Protein AF-A0A6N7L4Q0-F1 (afdb_monomer_lite)

pLDDT: mean 80.94, std 19.23, range [30.05, 95.31]

Organism: NCBI:txid212423

Sequence (128 aa):
MTADPSRPGAFAGVYQPLPAPVYRLEYQQLLAAGALVDRAGRPVSGAPCPTCDWLVDTATCPGSLPCPRCSVKAEQRCIRPSGHAADRFHTGRVRAAEAQDRAREEAGDPTLLAPWPEHPTPNERLLP

Structure (mmCIF, N/CA/C/O backbone):
data_AF-A0A6N7L4Q0-F1
#
_entry.id   AF-A0A6N7L4Q0-F1
#
loop_
_atom_site.group_PDB
_atom_site.id
_atom_site.type_symbol
_atom_site.label_atom_id
_atom_site.label_alt_id
_atom_site.label_comp_id
_atom_site.label_asym_id
_atom_site.label_entity_id
_atom_site.label_seq_id
_atom_site.pdbx_PDB_ins_code
_atom_site.Cartn_x
_atom_site.Cartn_y
_atom_site.Cartn_z
_atom_site.occupancy
_atom_site.B_iso_or_equiv
_atom_site.auth_seq_id
_atom_site.auth_comp_id
_atom_site.auth_asym_id
_atom_site.auth_atom_id
_atom_site.pdbx_PDB_model_num
ATOM 1 N N . MET A 1 1 ? -22.740 28.349 22.815 1.00 38.50 1 MET A N 1
ATOM 2 C CA . MET A 1 1 ? -21.906 28.858 21.707 1.00 38.50 1 MET A CA 1
ATOM 3 C C . MET A 1 1 ? -21.791 27.729 20.704 1.00 38.50 1 MET A C 1
ATOM 5 O O . MET A 1 1 ? -21.329 26.655 21.057 1.00 38.50 1 MET A O 1
ATOM 9 N N . THR A 1 2 ? -22.415 27.928 19.551 1.00 38.59 2 THR A N 1
ATOM 10 C CA . THR A 1 2 ? -22.760 26.931 18.531 1.00 38.59 2 THR A CA 1
ATOM 11 C C . THR A 1 2 ? -21.580 26.631 17.610 1.00 38.59 2 THR A C 1
ATOM 13 O O . THR A 1 2 ? -20.864 27.547 17.218 1.00 38.59 2 THR A O 1
ATOM 16 N N . ALA A 1 3 ? -21.394 25.353 17.272 1.00 34.53 3 ALA A N 1
ATOM 17 C CA . ALA A 1 3 ? -20.411 24.900 16.293 1.00 34.53 3 ALA A CA 1
ATOM 18 C C . ALA A 1 3 ? -20.766 25.416 14.886 1.00 34.53 3 ALA A C 1
ATOM 20 O O . ALA A 1 3 ? -21.933 25.394 14.495 1.00 34.53 3 ALA A O 1
ATOM 21 N N . ASP A 1 4 ? -19.757 25.888 14.156 1.00 33.28 4 ASP A N 1
ATOM 22 C CA . ASP A 1 4 ? -19.862 26.379 12.781 1.00 33.28 4 ASP A CA 1
ATOM 23 C C . ASP A 1 4 ? -19.947 25.194 11.789 1.00 33.28 4 ASP A C 1
ATOM 25 O O . ASP A 1 4 ? -19.022 24.376 11.745 1.00 33.28 4 ASP A O 1
ATOM 29 N N . PRO A 1 5 ? -21.030 25.068 10.999 1.00 44.19 5 PRO A N 1
ATOM 30 C CA . PRO A 1 5 ? -21.226 23.987 10.030 1.00 44.19 5 PRO A CA 1
ATOM 31 C C . PRO A 1 5 ? -20.463 24.174 8.700 1.00 44.19 5 PRO A C 1
ATOM 33 O O . PRO A 1 5 ? -20.635 23.370 7.786 1.00 44.19 5 PRO A O 1
ATOM 36 N N . SER A 1 6 ? -19.613 25.197 8.563 1.00 38.25 6 SER A N 1
ATOM 37 C CA . SER A 1 6 ? -18.991 25.583 7.282 1.00 38.25 6 SER A CA 1
ATOM 38 C C . SER A 1 6 ? -17.652 24.902 6.966 1.00 38.25 6 SER A C 1
ATOM 40 O O . SER A 1 6 ? -16.979 25.293 6.011 1.00 38.25 6 SER A O 1
ATOM 42 N N . ARG A 1 7 ? -17.232 23.885 7.732 1.00 39.09 7 ARG A N 1
ATOM 43 C CA . ARG A 1 7 ? -15.992 23.140 7.457 1.00 39.09 7 ARG A CA 1
ATOM 44 C C . ARG A 1 7 ? -16.309 21.820 6.735 1.00 39.09 7 ARG A C 1
ATOM 46 O O . ARG A 1 7 ? -16.699 20.856 7.395 1.00 39.09 7 ARG A O 1
ATOM 53 N N . PRO A 1 8 ? -16.145 21.732 5.403 1.00 34.62 8 PRO A N 1
ATOM 54 C CA . PRO A 1 8 ? -16.345 20.477 4.693 1.00 34.62 8 PRO A CA 1
ATOM 55 C C . PRO A 1 8 ? -15.294 19.449 5.142 1.00 34.62 8 PRO A C 1
ATOM 57 O O . PRO A 1 8 ? -14.095 19.712 5.090 1.00 34.62 8 PRO A O 1
ATOM 60 N N . GLY A 1 9 ? -15.760 18.277 5.585 1.00 36.41 9 GLY A N 1
ATOM 61 C CA . GLY A 1 9 ? -14.947 17.058 5.641 1.00 36.41 9 GLY A CA 1
ATOM 62 C C . GLY A 1 9 ? -14.270 16.703 6.967 1.00 36.41 9 GLY A C 1
ATOM 63 O O . GLY A 1 9 ? -13.239 16.043 6.941 1.00 36.41 9 GLY A O 1
ATOM 64 N N . ALA A 1 10 ? -14.815 17.068 8.129 1.00 39.09 10 ALA A N 1
ATOM 65 C CA . ALA A 1 10 ? -14.394 16.432 9.382 1.00 39.09 10 ALA A CA 1
ATOM 66 C C . ALA A 1 10 ? -15.142 15.100 9.572 1.00 39.09 10 ALA A C 1
ATOM 68 O O . ALA A 1 10 ? -15.976 14.969 10.466 1.00 39.09 10 ALA A O 1
ATOM 69 N N . PHE A 1 11 ? -14.862 14.098 8.731 1.00 44.34 11 PHE A N 1
ATOM 70 C CA . PHE A 1 11 ? -15.037 12.731 9.217 1.00 44.34 11 PHE A CA 1
ATOM 71 C C . PHE A 1 11 ? -14.117 12.618 10.432 1.00 44.34 11 PHE A C 1
ATOM 73 O O . PHE A 1 11 ? -12.926 12.911 10.324 1.00 44.34 11 PHE A O 1
ATOM 80 N N . ALA A 1 12 ? -14.659 12.259 11.595 1.00 54.88 12 ALA A N 1
ATOM 81 C CA . ALA A 1 12 ? -13.837 11.738 12.676 1.00 54.88 12 ALA A CA 1
ATOM 82 C C . ALA A 1 12 ? -13.111 10.517 12.091 1.00 54.88 12 ALA A C 1
ATOM 84 O O . ALA A 1 12 ? -13.727 9.474 11.883 1.00 54.88 12 ALA A O 1
ATOM 85 N N . GLY A 1 13 ? -11.870 10.723 11.649 1.00 69.31 13 GLY A N 1
ATOM 86 C CA . GLY A 1 13 ? -11.167 9.769 10.804 1.00 69.31 13 GLY A CA 1
ATOM 87 C C . GLY A 1 13 ? -10.959 8.462 11.551 1.00 69.31 13 GLY A C 1
ATOM 88 O O . GLY A 1 13 ? -10.587 8.469 12.723 1.00 69.31 13 GLY A O 1
ATOM 89 N N . VAL A 1 14 ? -11.203 7.339 10.882 1.00 89.00 14 VAL A N 1
ATOM 90 C CA . VAL A 1 14 ? -10.697 6.050 11.351 1.00 89.00 14 VAL A CA 1
ATOM 91 C C . VAL A 1 14 ? -9.176 6.094 11.214 1.00 89.00 14 VAL A C 1
ATOM 93 O O . VAL A 1 14 ? -8.667 6.412 10.140 1.00 89.00 14 VAL A O 1
ATOM 96 N N . TYR A 1 15 ? -8.466 5.772 12.290 1.00 92.75 15 TYR A N 1
ATOM 97 C CA . TYR A 1 15 ? -7.014 5.602 12.305 1.00 92.75 15 TYR A CA 1
ATOM 98 C C . TYR A 1 15 ? -6.672 4.146 12.598 1.00 92.75 15 TYR A C 1
ATOM 100 O O . TYR A 1 15 ? -7.505 3.392 13.111 1.00 92.75 15 TYR A O 1
ATOM 108 N N . GLN A 1 16 ? -5.431 3.755 12.312 1.00 93.50 16 GLN A N 1
ATOM 109 C CA . GLN A 1 16 ? -4.930 2.473 12.790 1.00 93.50 16 GLN A CA 1
ATOM 110 C C . GLN A 1 16 ? -5.022 2.398 14.321 1.00 93.50 16 GLN A C 1
ATOM 112 O O . GLN A 1 16 ? -4.663 3.360 15.004 1.00 93.50 16 GLN A O 1
ATOM 117 N N . PRO A 1 17 ? -5.437 1.249 14.883 1.00 91.75 17 PRO A N 1
ATOM 118 C CA . PRO A 1 17 ? -5.524 1.054 16.331 1.00 91.75 17 PRO A CA 1
ATOM 119 C C . PRO A 1 17 ? -4.148 0.857 16.994 1.00 91.75 17 PRO A C 1
ATOM 121 O O . PRO A 1 17 ? -4.067 0.572 18.187 1.00 91.75 17 PRO A O 1
ATOM 124 N N . LEU A 1 18 ? -3.067 0.957 16.218 1.00 90.62 18 LEU A N 1
ATOM 125 C CA . LEU A 1 18 ? -1.695 0.625 16.581 1.00 90.62 18 LEU A CA 1
ATOM 126 C C . LEU A 1 18 ? -0.743 1.722 16.076 1.00 90.62 18 LEU A C 1
ATOM 128 O O . LEU A 1 18 ? -1.074 2.421 15.114 1.00 90.62 18 LEU A O 1
ATOM 132 N N . PRO A 1 19 ? 0.443 1.882 16.688 1.00 90.06 19 PRO A N 1
ATOM 133 C CA . PRO A 1 19 ? 1.471 2.773 16.161 1.00 90.06 19 PRO A CA 1
ATOM 134 C C . PRO A 1 19 ? 1.993 2.288 14.802 1.00 90.06 19 PRO A C 1
ATOM 136 O O . PRO A 1 19 ? 1.925 1.101 14.482 1.00 90.06 19 PRO A O 1
ATOM 139 N N . ALA A 1 20 ? 2.552 3.215 14.019 1.00 90.31 20 ALA A N 1
ATOM 140 C CA . ALA A 1 20 ? 3.177 2.883 12.744 1.00 90.31 20 ALA A CA 1
ATOM 141 C C . ALA A 1 20 ? 4.363 1.920 12.944 1.00 90.31 20 ALA A C 1
ATOM 143 O O . ALA A 1 20 ? 5.282 2.252 13.701 1.00 90.31 20 ALA A O 1
ATOM 144 N N . PRO A 1 21 ? 4.387 0.760 12.262 1.00 90.50 21 PRO A N 1
ATOM 145 C CA . PRO A 1 21 ? 5.509 -0.156 12.326 1.00 90.50 21 PRO A CA 1
ATOM 146 C C . PRO A 1 21 ? 6.721 0.478 11.651 1.00 90.50 21 PRO A C 1
ATOM 148 O O . PRO A 1 21 ? 6.625 1.069 10.572 1.00 90.50 21 PRO A O 1
ATOM 151 N N . VAL A 1 22 ? 7.886 0.322 12.270 1.00 88.81 22 VAL A N 1
ATOM 152 C CA . VAL A 1 22 ? 9.145 0.867 11.735 1.00 88.81 22 VAL A CA 1
ATOM 153 C C . VAL A 1 22 ? 9.766 -0.109 10.738 1.00 88.81 22 VAL A C 1
ATOM 155 O O . VAL A 1 22 ? 10.448 0.290 9.790 1.00 88.81 22 VAL A O 1
ATOM 158 N N . TYR A 1 23 ? 9.515 -1.406 10.929 1.00 89.62 23 TYR A N 1
ATOM 159 C CA . TYR A 1 23 ? 10.116 -2.462 10.130 1.00 89.62 23 TYR A CA 1
ATOM 160 C C . TYR A 1 23 ? 9.096 -3.174 9.254 1.00 89.62 23 TYR A C 1
ATOM 162 O O . TYR A 1 23 ? 7.965 -3.462 9.636 1.00 89.62 23 TYR A O 1
ATOM 170 N N . ARG A 1 24 ? 9.552 -3.569 8.065 1.00 87.12 24 ARG A N 1
ATOM 171 C CA . ARG A 1 24 ? 8.725 -4.308 7.108 1.00 87.12 24 ARG A CA 1
ATOM 172 C C . ARG A 1 24 ? 8.208 -5.639 7.660 1.00 87.12 24 ARG A C 1
ATOM 174 O O . ARG A 1 24 ? 7.087 -6.021 7.347 1.00 87.12 24 ARG A O 1
ATOM 181 N N . LEU A 1 25 ? 9.024 -6.351 8.440 1.00 89.62 25 LEU A N 1
ATOM 182 C CA . LEU A 1 25 ? 8.632 -7.636 9.027 1.00 89.62 25 LEU A CA 1
ATOM 183 C C . LEU A 1 25 ? 7.470 -7.471 10.014 1.00 89.62 25 LEU A C 1
ATOM 185 O O . LEU A 1 25 ? 6.525 -8.249 9.969 1.00 89.62 25 LEU A O 1
ATOM 189 N N . GLU A 1 26 ? 7.522 -6.433 10.846 1.00 91.44 26 GLU A N 1
ATOM 190 C CA . GLU A 1 26 ? 6.455 -6.081 11.786 1.00 91.44 26 GLU A CA 1
ATOM 191 C C . GLU A 1 26 ? 5.158 -5.765 11.034 1.00 91.44 26 GLU A C 1
ATOM 193 O O . GLU A 1 26 ? 4.114 -6.345 11.315 1.00 91.44 26 GLU A O 1
ATOM 198 N N . TYR A 1 27 ? 5.239 -4.948 9.983 1.00 90.94 27 TYR A N 1
ATOM 199 C CA . TYR A 1 27 ? 4.091 -4.672 9.121 1.00 90.94 27 TYR A CA 1
ATOM 200 C C . TYR A 1 27 ? 3.486 -5.950 8.497 1.00 90.94 27 TYR A C 1
ATOM 202 O O . TYR A 1 27 ? 2.268 -6.122 8.495 1.00 90.94 27 TYR A O 1
ATOM 210 N N . GLN A 1 28 ? 4.312 -6.892 8.018 1.00 91.38 28 GLN A N 1
ATOM 211 C CA . GLN A 1 28 ? 3.830 -8.182 7.497 1.00 91.38 28 GLN A CA 1
ATOM 212 C C . GLN A 1 28 ? 3.141 -9.032 8.576 1.00 91.38 28 GLN A C 1
ATOM 214 O O . GLN A 1 28 ? 2.140 -9.684 8.285 1.00 91.38 28 GLN A O 1
ATOM 219 N N . GLN A 1 29 ? 3.644 -9.019 9.814 1.00 92.19 29 GLN A N 1
ATOM 220 C CA . GLN A 1 29 ? 3.017 -9.722 10.938 1.00 92.19 29 GLN A CA 1
ATOM 221 C C . GLN A 1 29 ? 1.649 -9.123 11.281 1.00 92.19 29 GLN A C 1
ATOM 223 O O . GLN A 1 29 ? 0.697 -9.873 11.484 1.00 92.19 29 GLN A O 1
ATOM 228 N N . LEU A 1 30 ? 1.526 -7.792 11.280 1.00 92.38 30 LEU A N 1
ATOM 229 C CA . LEU A 1 30 ? 0.254 -7.104 11.521 1.00 92.38 30 LEU A CA 1
ATOM 230 C C . LEU A 1 30 ? -0.791 -7.429 10.443 1.00 92.38 30 LEU A C 1
ATOM 232 O O . LEU A 1 30 ? -1.948 -7.690 10.773 1.00 92.38 30 LEU A O 1
ATOM 236 N N . LEU A 1 31 ? -0.381 -7.482 9.170 1.00 91.50 31 LEU A N 1
ATOM 237 C CA . LEU A 1 31 ? -1.251 -7.907 8.068 1.00 91.50 31 LEU A CA 1
ATOM 238 C C . LEU A 1 31 ? -1.687 -9.369 8.183 1.00 91.50 31 LEU A C 1
ATOM 240 O O . LEU A 1 31 ? -2.857 -9.677 7.958 1.00 91.50 31 LEU A O 1
ATOM 244 N N . ALA A 1 32 ? -0.764 -10.268 8.534 1.00 90.94 32 ALA A N 1
ATOM 245 C CA . ALA A 1 32 ? -1.069 -11.684 8.728 1.00 90.94 32 ALA A CA 1
ATOM 246 C C . ALA A 1 32 ? -2.026 -11.913 9.911 1.00 90.94 32 ALA A C 1
ATOM 248 O O . ALA A 1 32 ? -2.858 -12.815 9.867 1.00 90.94 32 ALA A O 1
ATOM 249 N N . ALA A 1 33 ? -1.922 -11.085 10.953 1.00 90.88 33 ALA A N 1
ATOM 250 C CA . ALA A 1 33 ? -2.787 -11.131 12.126 1.00 90.88 33 ALA A CA 1
ATOM 251 C C . ALA A 1 33 ? -4.164 -10.471 11.912 1.00 90.88 33 ALA A C 1
ATOM 253 O O . ALA A 1 33 ? -5.014 -10.566 12.795 1.00 90.88 33 ALA A O 1
ATOM 254 N N . GLY A 1 34 ? -4.390 -9.782 10.784 1.00 91.94 34 GLY A N 1
ATOM 255 C CA . GLY A 1 34 ? -5.613 -9.004 10.558 1.00 91.94 34 GLY A CA 1
ATOM 256 C C . GLY A 1 34 ? -5.769 -7.828 11.530 1.00 91.94 34 GLY A C 1
ATOM 257 O O . GLY A 1 34 ? -6.887 -7.453 11.869 1.00 91.94 34 GLY A O 1
ATOM 258 N N . ALA A 1 35 ? -4.650 -7.284 12.024 1.00 92.81 35 ALA A N 1
ATOM 259 C CA . ALA A 1 35 ? -4.625 -6.262 13.072 1.00 92.81 35 ALA A CA 1
ATOM 260 C C . ALA A 1 35 ? -4.780 -4.825 12.541 1.00 92.81 35 ALA A C 1
ATOM 262 O O . ALA A 1 35 ? -4.943 -3.892 13.326 1.00 92.81 35 ALA A O 1
ATOM 263 N N . LEU A 1 36 ? -4.693 -4.642 11.221 1.00 94.25 36 LEU A N 1
ATOM 264 C CA . LEU A 1 36 ? -4.838 -3.344 10.565 1.00 94.25 36 LEU A CA 1
ATOM 265 C C . LEU A 1 36 ? -6.280 -3.112 10.128 1.00 94.25 36 LEU A C 1
ATOM 267 O O . LEU A 1 36 ? -7.017 -4.069 9.902 1.00 94.25 36 LEU A O 1
ATOM 271 N N . VAL A 1 37 ? -6.669 -1.849 9.960 1.00 94.69 37 VAL A N 1
ATOM 272 C CA . VAL A 1 37 ? -8.013 -1.473 9.495 1.00 94.69 37 VAL A CA 1
ATOM 273 C C . VAL A 1 37 ? -7.986 -0.587 8.251 1.00 94.69 37 VAL A C 1
ATOM 275 O O . VAL A 1 37 ? -7.028 0.150 8.013 1.00 94.69 37 VAL A O 1
ATOM 278 N N . ASP A 1 38 ? -9.035 -0.659 7.438 1.00 93.75 38 ASP A N 1
ATOM 279 C CA . ASP A 1 38 ? -9.272 0.272 6.336 1.00 93.75 38 ASP A CA 1
ATOM 280 C C . ASP A 1 38 ? -9.917 1.576 6.840 1.00 93.75 38 ASP A C 1
ATOM 282 O O . ASP A 1 38 ? -10.245 1.728 8.021 1.00 93.75 38 ASP A O 1
ATOM 286 N N . ARG A 1 39 ? -10.121 2.540 5.942 1.00 92.00 39 ARG A N 1
ATOM 287 C CA . ARG A 1 39 ? -10.767 3.824 6.255 1.00 92.00 39 ARG A CA 1
ATOM 288 C C . ARG A 1 39 ? -12.246 3.699 6.638 1.00 92.00 39 ARG A C 1
ATOM 290 O O . ARG A 1 39 ? -12.807 4.660 7.158 1.00 92.00 39 ARG A O 1
ATOM 297 N N . ALA A 1 40 ? -12.871 2.540 6.429 1.00 91.81 40 ALA A N 1
ATOM 298 C CA . ALA A 1 40 ? -14.199 2.212 6.943 1.00 91.81 40 ALA A CA 1
ATOM 299 C C . ALA A 1 40 ? -14.169 1.528 8.327 1.00 91.81 40 ALA A C 1
ATOM 301 O O . ALA A 1 40 ? -15.231 1.195 8.856 1.00 91.81 40 ALA A O 1
ATOM 302 N N . GLY A 1 41 ? -12.987 1.310 8.918 1.00 91.94 41 GLY A N 1
ATOM 303 C CA . GLY A 1 41 ? -12.819 0.647 10.215 1.00 91.94 41 GLY A CA 1
ATOM 304 C C . GLY A 1 41 ? -12.911 -0.873 10.154 1.00 91.94 41 GLY A C 1
ATOM 305 O O . GLY A 1 41 ? -13.095 -1.518 11.186 1.00 91.94 41 GLY A O 1
ATOM 306 N N . ARG A 1 42 ? -12.812 -1.463 8.963 1.00 93.12 42 ARG A N 1
ATOM 307 C CA . ARG A 1 42 ? -12.903 -2.911 8.773 1.00 93.12 42 ARG A CA 1
ATOM 308 C C . ARG A 1 42 ? -11.510 -3.530 8.829 1.00 93.12 42 ARG A C 1
ATOM 310 O O . ARG A 1 42 ? -10.581 -2.939 8.283 1.00 93.12 42 ARG A O 1
ATOM 317 N N . PRO A 1 43 ? -11.352 -4.721 9.430 1.00 92.75 43 PRO A N 1
ATOM 318 C CA . PRO A 1 43 ? -10.076 -5.421 9.427 1.00 92.75 43 PRO A CA 1
ATOM 319 C C . PRO A 1 43 ? -9.564 -5.670 8.005 1.00 92.75 43 PRO A C 1
ATOM 321 O O . PRO A 1 43 ? -10.292 -6.176 7.149 1.00 92.75 43 PRO A O 1
ATOM 324 N N . VAL A 1 44 ? -8.294 -5.356 7.775 1.00 90.94 44 VAL A N 1
ATOM 325 C CA . VAL A 1 44 ? -7.574 -5.657 6.538 1.00 90.94 44 VAL A CA 1
ATOM 326 C C . VAL A 1 44 ? -6.838 -6.972 6.737 1.00 90.94 44 VAL A C 1
ATOM 328 O O . VAL A 1 44 ? -5.988 -7.096 7.618 1.00 90.94 44 VAL A O 1
ATOM 331 N N . SER A 1 45 ? -7.154 -7.955 5.898 1.00 79.00 45 SER A N 1
ATOM 332 C CA . SER A 1 45 ? -6.388 -9.197 5.818 1.00 79.00 45 SER A CA 1
ATOM 333 C C . SER A 1 45 ? -5.370 -9.084 4.691 1.00 79.00 45 SER A C 1
ATOM 335 O O . SER A 1 45 ? -5.712 -8.717 3.567 1.00 79.00 45 SER A O 1
ATOM 337 N N . GLY A 1 46 ? -4.107 -9.374 4.998 1.00 80.06 46 GLY A N 1
ATOM 338 C CA . GLY A 1 46 ? -3.078 -9.446 3.970 1.00 80.06 46 GLY A CA 1
ATOM 339 C C . GLY A 1 46 ? -3.310 -10.644 3.052 1.00 80.06 46 GLY A C 1
ATOM 340 O O . GLY A 1 46 ? -3.484 -11.764 3.533 1.00 80.06 46 GLY A O 1
ATOM 341 N N . ALA A 1 47 ? -3.257 -10.432 1.738 1.00 81.31 47 ALA A N 1
ATOM 342 C CA . ALA A 1 47 ? -3.264 -11.515 0.755 1.00 81.31 47 ALA A CA 1
ATOM 343 C C . ALA A 1 47 ? -1.877 -11.652 0.107 1.00 81.31 47 ALA A C 1
ATOM 345 O O . ALA A 1 47 ? -1.247 -10.631 -0.186 1.00 81.31 47 ALA A O 1
ATOM 346 N N . PRO A 1 48 ? -1.376 -12.875 -0.152 1.00 84.00 48 PRO A N 1
ATOM 347 C CA . PRO A 1 48 ? -0.142 -13.055 -0.905 1.00 84.00 48 PRO A CA 1
ATOM 348 C C . PRO A 1 48 ? -0.271 -12.428 -2.291 1.00 84.00 48 PRO A C 1
ATOM 350 O O . PRO A 1 48 ? -1.169 -12.767 -3.062 1.00 84.00 48 PRO A O 1
ATOM 353 N N . CYS A 1 49 ? 0.638 -11.520 -2.627 1.00 82.38 49 CYS A N 1
ATOM 354 C CA . CYS A 1 49 ? 0.672 -10.942 -3.955 1.00 82.38 49 CYS A CA 1
ATOM 355 C C . CYS A 1 49 ? 1.498 -11.826 -4.899 1.00 82.38 49 CYS A C 1
ATOM 357 O O . CYS A 1 49 ? 2.690 -12.026 -4.645 1.00 82.38 49 CYS A O 1
ATOM 359 N N . PRO A 1 50 ? 0.937 -12.262 -6.042 1.00 73.81 50 PRO A N 1
ATOM 360 C CA . PRO A 1 50 ? 1.611 -13.173 -6.972 1.00 73.81 50 PRO A CA 1
ATOM 361 C C . PRO A 1 50 ? 2.819 -12.554 -7.692 1.00 73.81 50 PRO A C 1
ATOM 363 O O . PRO A 1 50 ? 3.510 -13.234 -8.442 1.00 73.81 50 PRO A O 1
ATOM 366 N N . THR A 1 51 ? 3.062 -11.252 -7.512 1.00 76.62 51 THR A N 1
ATOM 367 C CA . THR A 1 51 ? 4.078 -10.501 -8.268 1.00 76.62 51 THR A CA 1
ATOM 368 C C . THR A 1 51 ? 5.224 -9.990 -7.406 1.00 76.62 51 THR A C 1
ATOM 370 O O . THR A 1 51 ? 6.322 -9.766 -7.919 1.00 76.62 51 THR A O 1
ATOM 373 N N . CYS A 1 52 ? 4.980 -9.771 -6.112 1.00 72.88 52 CYS A N 1
ATOM 374 C CA . CYS A 1 52 ? 5.985 -9.258 -5.189 1.00 72.88 52 CYS A CA 1
ATOM 375 C C . CYS A 1 52 ? 6.364 -10.257 -4.088 1.00 72.88 52 CYS A C 1
ATOM 377 O O . CYS A 1 52 ? 7.352 -9.999 -3.410 1.00 72.88 52 CYS A O 1
ATOM 379 N N . ASP A 1 53 ? 5.653 -11.385 -3.962 1.00 74.81 53 ASP A N 1
ATOM 380 C CA . ASP A 1 53 ? 5.881 -12.454 -2.974 1.00 74.81 53 ASP A CA 1
ATOM 381 C C . ASP A 1 53 ? 5.682 -12.021 -1.506 1.00 74.81 53 ASP A C 1
ATOM 383 O O . ASP A 1 53 ? 6.159 -12.677 -0.582 1.00 74.81 53 ASP A O 1
ATOM 387 N N . TRP A 1 54 ? 4.964 -10.917 -1.277 1.00 79.25 54 TRP A N 1
ATOM 388 C CA . TRP A 1 54 ? 4.625 -10.402 0.056 1.00 79.25 54 TRP A CA 1
ATOM 389 C C . TRP A 1 54 ? 3.119 -10.367 0.265 1.00 79.25 54 TRP A C 1
ATOM 391 O O . TRP A 1 54 ? 2.361 -10.300 -0.707 1.00 79.25 54 TRP A O 1
ATOM 401 N N . LEU A 1 55 ? 2.692 -10.341 1.531 1.00 83.56 55 LEU A N 1
ATOM 402 C CA . LEU A 1 55 ? 1.328 -9.942 1.847 1.00 83.56 55 LEU A CA 1
ATOM 403 C C . LEU A 1 55 ? 1.159 -8.474 1.467 1.00 83.56 55 LEU A C 1
ATOM 405 O O . LEU A 1 55 ? 1.958 -7.628 1.885 1.00 83.56 55 LEU A O 1
ATOM 409 N N . VAL A 1 56 ? 0.145 -8.193 0.662 1.00 81.50 56 VAL A N 1
ATOM 410 C CA . VAL A 1 56 ? -0.275 -6.831 0.336 1.00 81.50 56 VAL A CA 1
ATOM 411 C C . VAL A 1 56 ? -1.531 -6.498 1.119 1.00 81.50 56 VAL A C 1
ATOM 413 O O . VAL A 1 56 ? -2.379 -7.361 1.356 1.00 81.50 56 VAL A O 1
ATOM 416 N N . ASP A 1 57 ? -1.602 -5.249 1.553 1.00 84.31 57 ASP A N 1
ATOM 417 C CA . ASP A 1 57 ? -2.825 -4.620 2.018 1.00 84.31 57 ASP A CA 1
ATOM 418 C C . ASP A 1 57 ? -3.683 -4.213 0.809 1.00 84.31 57 ASP A C 1
ATOM 420 O O . ASP A 1 57 ? -3.599 -4.790 -0.278 1.00 84.31 57 ASP A O 1
ATOM 424 N N . THR A 1 58 ? -4.527 -3.206 0.995 1.00 84.94 58 THR A N 1
ATOM 425 C CA . THR A 1 58 ? -5.357 -2.640 -0.064 1.00 84.94 58 THR A CA 1
ATOM 426 C C . THR A 1 58 ? -4.621 -1.619 -0.935 1.00 84.94 58 THR A C 1
ATOM 428 O O . THR A 1 58 ? -5.258 -1.021 -1.808 1.00 84.94 58 THR A O 1
ATOM 431 N N . ALA A 1 59 ? -3.313 -1.409 -0.741 1.00 87.25 59 ALA A N 1
ATOM 432 C CA . ALA A 1 59 ? -2.502 -0.547 -1.590 1.00 87.25 59 ALA A CA 1
ATOM 433 C C . ALA A 1 59 ? -2.242 -1.184 -2.960 1.00 87.25 59 ALA A C 1
ATOM 435 O O . ALA A 1 59 ? -2.264 -2.405 -3.158 1.00 87.25 59 ALA A O 1
ATOM 436 N N . THR A 1 60 ? -1.960 -0.334 -3.937 1.00 90.19 60 THR A N 1
ATOM 437 C CA . THR A 1 60 ? -1.664 -0.760 -5.295 1.00 90.19 60 THR A CA 1
ATOM 438 C C . THR A 1 60 ? -0.306 -1.453 -5.322 1.00 90.19 60 THR A C 1
ATOM 440 O O . THR A 1 60 ? 0.740 -0.848 -5.087 1.00 90.19 60 THR A O 1
ATOM 443 N N . CYS A 1 61 ? -0.278 -2.740 -5.672 1.00 89.06 61 CYS A N 1
ATOM 444 C CA . CYS A 1 61 ? 0.993 -3.428 -5.867 1.00 89.06 61 CYS A CA 1
ATOM 445 C C . CYS A 1 61 ? 1.717 -2.874 -7.111 1.00 89.06 61 CYS A C 1
ATOM 447 O O . CYS A 1 61 ? 1.167 -2.945 -8.207 1.00 89.06 61 CYS A O 1
ATOM 449 N N . PRO A 1 62 ? 2.993 -2.447 -7.032 1.00 91.19 62 PRO A N 1
ATOM 450 C CA . PRO A 1 62 ? 3.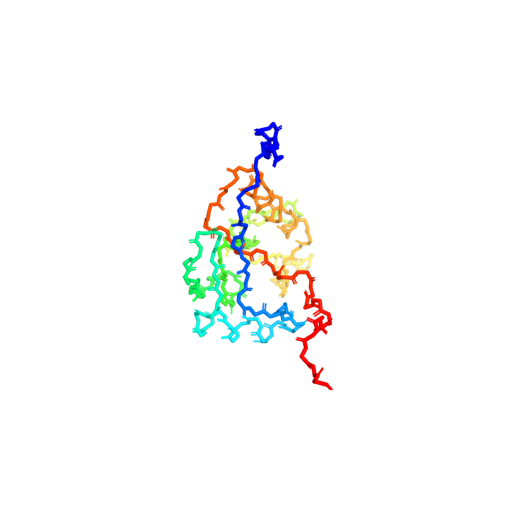735 -2.011 -8.218 1.00 91.19 62 PRO A CA 1
ATOM 451 C C . PRO A 1 62 ? 3.794 -3.071 -9.326 1.00 91.19 62 PRO A C 1
ATOM 453 O O . PRO A 1 62 ? 3.819 -2.741 -10.512 1.00 91.19 62 PRO A O 1
ATOM 456 N N . GLY A 1 63 ? 3.797 -4.354 -8.955 1.00 90.62 63 GLY A N 1
ATOM 457 C CA . GLY A 1 63 ? 3.797 -5.475 -9.886 1.00 90.62 63 GLY A CA 1
ATOM 458 C C . GLY A 1 63 ? 2.527 -5.593 -10.733 1.00 90.62 63 GLY A C 1
ATOM 459 O O . GLY A 1 63 ? 2.609 -6.141 -11.828 1.00 90.62 63 GLY A O 1
ATOM 460 N N . SER A 1 64 ? 1.389 -5.027 -10.321 1.00 91.19 64 SER A N 1
ATOM 461 C CA . SER A 1 64 ? 0.158 -5.033 -11.131 1.00 91.19 64 SER A CA 1
ATOM 462 C C . SER A 1 64 ? 0.187 -4.026 -12.289 1.00 91.19 64 SER A C 1
ATOM 464 O O . SER A 1 64 ? -0.665 -4.072 -13.170 1.00 91.19 64 SER A O 1
ATOM 466 N N . LEU A 1 65 ? 1.183 -3.135 -12.330 1.00 93.25 65 LEU A N 1
ATOM 467 C CA . LEU A 1 65 ? 1.307 -2.093 -13.351 1.00 93.25 65 LEU A CA 1
ATOM 468 C C . LEU A 1 65 ? 2.392 -2.430 -14.373 1.00 93.25 65 LEU A C 1
ATOM 470 O O . LEU A 1 65 ? 3.365 -3.085 -14.012 1.00 93.25 65 LEU A O 1
ATOM 474 N N . PRO A 1 66 ? 2.305 -1.975 -15.632 1.00 94.00 66 PRO A N 1
ATOM 475 C CA . PRO A 1 66 ? 3.431 -2.053 -16.559 1.00 94.00 66 PRO A CA 1
ATOM 476 C C . PRO A 1 66 ? 4.602 -1.178 -16.082 1.00 94.00 66 PRO A C 1
ATOM 478 O O . PRO A 1 66 ? 4.416 -0.146 -15.435 1.00 94.00 66 PRO A O 1
ATOM 481 N N . CYS A 1 67 ? 5.838 -1.566 -16.408 1.00 93.44 67 CYS A N 1
ATOM 482 C CA . CYS A 1 67 ? 7.003 -0.765 -16.034 1.00 93.44 67 CYS A CA 1
ATOM 483 C C . CYS A 1 67 ? 7.302 0.310 -17.093 1.00 93.44 67 CYS A C 1
ATOM 485 O O . CYS A 1 67 ? 7.687 -0.052 -18.203 1.00 93.44 67 CYS A O 1
ATOM 487 N N . PRO A 1 68 ? 7.291 1.615 -16.761 1.00 91.19 68 PRO A N 1
ATOM 488 C CA . PRO A 1 68 ? 7.590 2.669 -17.737 1.00 91.19 68 PRO A CA 1
ATOM 489 C C . PRO A 1 68 ? 9.069 2.716 -18.157 1.00 91.19 68 PRO A C 1
ATOM 491 O O . PRO A 1 68 ? 9.417 3.401 -19.109 1.00 91.19 68 PRO A O 1
ATOM 494 N N . ARG A 1 69 ? 9.961 2.020 -17.433 1.00 91.31 69 ARG A N 1
ATOM 495 C CA . ARG A 1 69 ? 11.413 2.052 -17.679 1.00 91.31 69 ARG A CA 1
ATOM 496 C C . ARG A 1 69 ? 11.916 0.916 -18.566 1.00 91.31 69 ARG A C 1
ATOM 498 O O . ARG A 1 69 ? 12.782 1.147 -19.395 1.00 91.31 69 ARG A O 1
ATOM 505 N N . CYS A 1 70 ? 11.450 -0.311 -18.339 1.00 92.62 70 CYS A N 1
ATOM 506 C CA . CYS A 1 70 ? 1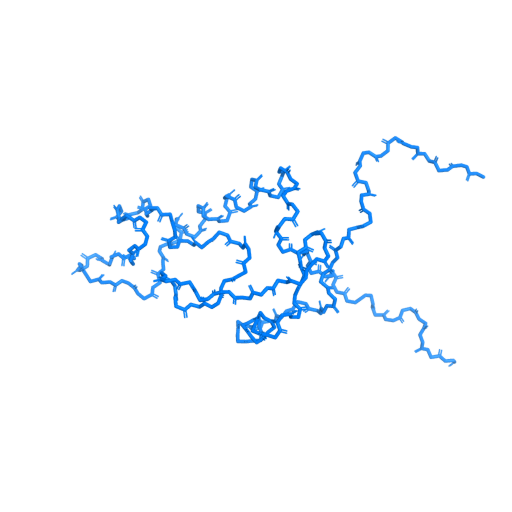1.883 -1.484 -19.110 1.00 92.62 70 CYS A CA 1
ATOM 507 C C . CYS A 1 70 ? 10.745 -2.146 -19.891 1.00 92.62 70 CYS A C 1
ATOM 509 O O . CYS A 1 70 ? 10.944 -3.217 -20.453 1.00 92.62 70 CYS A O 1
ATOM 511 N N . SER A 1 71 ? 9.563 -1.523 -19.908 1.00 91.81 71 SER A N 1
ATOM 512 C CA . SER A 1 71 ? 8.404 -1.900 -20.726 1.00 91.81 71 SER A CA 1
ATOM 513 C C . SER A 1 71 ? 7.876 -3.321 -20.515 1.00 91.81 71 SER A C 1
ATOM 515 O O . SER A 1 71 ? 7.068 -3.802 -21.308 1.00 91.81 71 SER A O 1
ATOM 517 N N . VAL A 1 72 ? 8.288 -3.996 -19.436 1.00 93.12 72 VAL A N 1
ATOM 518 C CA . VAL A 1 72 ? 7.683 -5.268 -19.032 1.00 93.12 72 VAL A CA 1
ATOM 519 C C . VAL A 1 72 ? 6.217 -5.067 -18.675 1.00 93.12 72 VAL A C 1
ATOM 521 O O . VAL A 1 72 ? 5.824 -4.014 -18.153 1.00 93.12 72 VAL A O 1
ATOM 524 N N . LYS A 1 73 ? 5.418 -6.098 -18.946 1.00 92.81 73 LYS A N 1
ATOM 525 C CA . LYS A 1 73 ? 3.981 -6.081 -18.684 1.00 92.81 73 LYS A CA 1
ATOM 526 C C . LYS A 1 73 ? 3.702 -6.111 -17.177 1.00 92.81 73 LYS A C 1
ATOM 528 O O . LYS A 1 73 ? 4.585 -6.394 -16.359 1.00 92.81 73 LYS A O 1
ATOM 533 N N . ALA A 1 74 ? 2.450 -5.827 -16.825 1.00 91.06 74 ALA A N 1
ATOM 534 C CA . ALA A 1 74 ? 1.920 -6.169 -15.512 1.00 91.06 74 ALA A CA 1
ATOM 535 C C . ALA A 1 74 ? 2.214 -7.643 -15.187 1.00 91.06 74 ALA A C 1
ATOM 537 O O . ALA A 1 74 ? 2.382 -8.467 -16.087 1.00 91.06 74 ALA 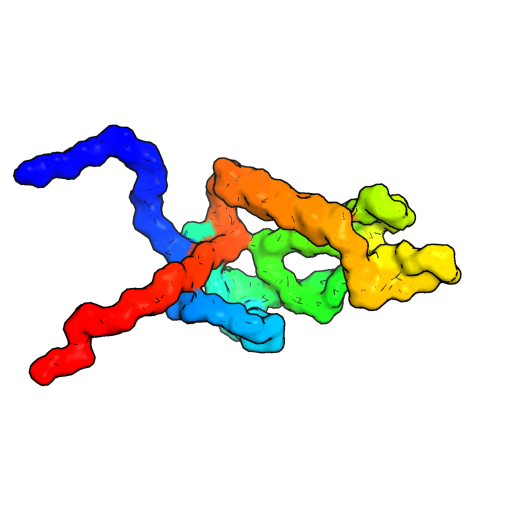A O 1
ATOM 538 N N . GLU A 1 75 ? 2.348 -7.940 -13.901 1.00 89.44 75 GLU A N 1
ATOM 539 C CA . GLU A 1 75 ? 2.614 -9.270 -13.342 1.00 89.44 75 GLU A CA 1
ATOM 540 C C . GLU A 1 75 ? 3.994 -9.864 -13.651 1.00 89.44 75 GLU A C 1
ATOM 542 O O . GLU A 1 75 ? 4.373 -10.893 -13.099 1.00 89.44 75 GLU A O 1
ATOM 547 N N . GLN A 1 76 ? 4.812 -9.177 -14.450 1.00 89.00 76 GLN A N 1
ATOM 548 C CA . GLN A 1 76 ? 6.194 -9.567 -14.715 1.00 89.00 76 GLN A CA 1
ATOM 549 C C . GLN A 1 76 ? 7.173 -8.782 -13.842 1.00 89.00 76 GLN A C 1
ATOM 551 O O . GLN A 1 76 ? 7.013 -7.574 -13.630 1.00 89.00 76 GLN A O 1
ATOM 556 N N . ARG A 1 77 ? 8.243 -9.439 -13.376 1.00 88.69 77 ARG A N 1
ATOM 557 C CA . ARG A 1 77 ? 9.359 -8.755 -12.706 1.00 88.69 77 ARG A CA 1
ATOM 558 C C . ARG A 1 77 ? 10.071 -7.812 -13.677 1.00 88.69 77 ARG A C 1
ATOM 560 O O . ARG A 1 77 ? 10.142 -8.057 -14.879 1.00 88.69 77 ARG A O 1
ATOM 567 N N . CYS A 1 78 ? 10.607 -6.713 -13.148 1.00 91.62 78 CYS A N 1
ATOM 568 C CA . CYS A 1 78 ? 11.439 -5.813 -13.943 1.00 91.62 78 CYS A CA 1
ATOM 569 C C . CYS A 1 78 ? 12.673 -6.548 -14.474 1.00 91.62 78 CYS A C 1
ATOM 571 O O . CYS A 1 78 ? 13.194 -7.434 -13.808 1.00 91.62 78 CYS A O 1
ATOM 573 N N . ILE A 1 79 ? 13.161 -6.148 -15.646 1.00 92.56 79 ILE A N 1
ATOM 574 C CA . ILE A 1 79 ? 14.381 -6.697 -16.246 1.00 92.56 79 ILE A CA 1
ATOM 575 C C . ILE A 1 79 ? 15.544 -5.711 -16.090 1.00 92.56 79 ILE A C 1
ATOM 577 O O . ILE A 1 79 ? 15.375 -4.507 -16.308 1.00 92.56 79 ILE A O 1
ATOM 581 N N . ARG A 1 80 ? 16.716 -6.222 -15.697 1.00 90.25 80 ARG A N 1
ATOM 582 C CA . ARG A 1 80 ? 17.982 -5.472 -15.625 1.00 90.25 80 ARG A CA 1
ATOM 583 C C . ARG A 1 80 ? 18.591 -5.302 -17.028 1.00 90.25 80 ARG A C 1
ATOM 585 O O . ARG A 1 80 ? 18.286 -6.111 -17.897 1.00 90.25 80 ARG A O 1
ATOM 592 N N . PRO A 1 81 ? 19.502 -4.339 -17.270 1.00 89.06 81 PRO A N 1
ATOM 593 C CA . PRO A 1 81 ? 20.101 -4.138 -18.597 1.00 89.06 81 PRO A CA 1
ATOM 594 C C . PRO A 1 81 ? 20.762 -5.381 -19.214 1.00 89.06 81 PRO A C 1
ATOM 596 O O . PRO A 1 81 ? 20.780 -5.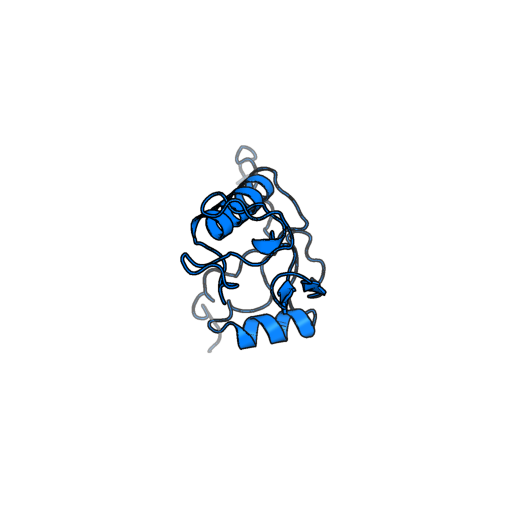511 -20.430 1.00 89.06 81 PRO A O 1
ATOM 599 N N . SER A 1 82 ? 21.255 -6.323 -18.402 1.00 90.69 82 SER A N 1
ATOM 600 C CA . SER A 1 82 ? 21.782 -7.605 -18.895 1.00 90.69 82 SER A CA 1
ATOM 601 C C . SER A 1 82 ? 20.717 -8.659 -19.229 1.00 90.69 82 SER A C 1
ATOM 603 O O . SER A 1 82 ? 21.065 -9.797 -19.511 1.00 90.69 82 SER A O 1
ATOM 605 N N . GLY A 1 83 ? 19.425 -8.325 -19.174 1.00 88.25 83 GLY A N 1
ATOM 606 C CA . GLY A 1 83 ? 18.326 -9.192 -19.614 1.00 88.25 83 GLY A CA 1
ATOM 607 C C . GLY A 1 83 ? 17.719 -10.111 -18.547 1.00 88.25 83 GLY A C 1
ATOM 608 O O . GLY A 1 83 ? 16.701 -10.741 -18.809 1.00 88.25 83 GLY A O 1
ATOM 609 N N . HIS A 1 84 ? 18.270 -10.173 -17.331 1.00 90.25 84 HIS A N 1
ATOM 610 C CA . HIS A 1 84 ? 17.705 -11.014 -16.262 1.00 90.25 84 HIS A CA 1
ATOM 611 C C . HIS A 1 84 ? 16.653 -10.284 -15.418 1.00 90.25 84 HIS A C 1
ATOM 613 O O . HIS A 1 84 ? 16.620 -9.052 -15.368 1.00 90.25 84 HIS A O 1
ATOM 619 N N . ALA A 1 85 ? 15.845 -11.049 -14.681 1.00 87.81 85 ALA A N 1
ATOM 620 C CA . ALA A 1 85 ? 14.941 -10.503 -13.677 1.00 87.81 85 ALA A CA 1
ATOM 621 C C . ALA A 1 85 ? 15.705 -9.697 -12.614 1.00 87.81 85 ALA A C 1
ATOM 623 O O . ALA A 1 85 ? 16.766 -10.098 -12.137 1.00 87.81 85 ALA A O 1
ATOM 624 N N . ALA A 1 86 ? 15.159 -8.538 -12.274 1.00 87.75 86 ALA A N 1
ATOM 625 C CA . ALA A 1 86 ? 15.599 -7.705 -11.176 1.00 87.75 86 ALA A CA 1
ATOM 626 C C . ALA A 1 86 ? 14.925 -8.165 -9.879 1.00 87.75 86 ALA A C 1
ATOM 628 O O . ALA A 1 86 ? 13.746 -8.529 -9.865 1.00 87.75 86 ALA A O 1
ATOM 629 N N . ASP A 1 87 ? 15.659 -8.069 -8.775 1.00 82.19 87 ASP A N 1
ATOM 630 C CA . ASP A 1 87 ? 15.160 -8.426 -7.442 1.00 82.19 87 ASP A CA 1
ATOM 631 C C . ASP A 1 87 ? 14.179 -7.390 -6.878 1.00 82.19 87 ASP A C 1
ATOM 633 O O . ASP A 1 87 ? 13.501 -7.632 -5.881 1.00 82.19 87 ASP A O 1
ATOM 637 N N . ARG A 1 88 ? 14.112 -6.208 -7.502 1.00 82.88 88 ARG A N 1
ATOM 638 C CA . ARG A 1 88 ? 13.238 -5.098 -7.114 1.00 82.88 88 ARG A CA 1
ATOM 639 C C . ARG A 1 88 ? 12.593 -4.462 -8.338 1.00 82.88 88 ARG A C 1
ATOM 641 O O . ARG A 1 88 ? 13.141 -4.485 -9.442 1.00 82.88 88 ARG A O 1
ATOM 648 N N . PHE A 1 89 ? 11.443 -3.831 -8.124 1.00 90.38 89 PHE A N 1
ATOM 649 C CA . PHE A 1 89 ? 10.822 -2.997 -9.145 1.00 90.38 89 PHE A CA 1
ATOM 650 C C . PHE A 1 89 ? 11.627 -1.716 -9.378 1.00 90.38 89 PHE A C 1
ATOM 652 O O . PHE A 1 89 ? 12.224 -1.147 -8.465 1.00 90.38 89 PHE A O 1
ATOM 659 N N . HIS A 1 90 ? 11.606 -1.229 -10.617 1.00 93.19 90 HIS A N 1
ATOM 660 C CA . HIS A 1 90 ? 12.152 0.085 -10.939 1.00 93.19 90 HIS A CA 1
ATOM 661 C C . HIS A 1 90 ? 11.342 1.185 -10.245 1.00 93.19 90 HIS A C 1
ATOM 663 O O . HIS A 1 90 ? 10.113 1.137 -10.249 1.00 93.19 90 HIS A O 1
ATOM 669 N N . THR A 1 91 ? 12.017 2.228 -9.755 1.00 91.62 91 THR A N 1
ATOM 670 C CA . THR A 1 91 ? 11.401 3.358 -9.033 1.00 91.62 91 THR A CA 1
ATOM 671 C C . THR A 1 91 ? 10.218 3.986 -9.771 1.00 91.62 91 THR A C 1
ATOM 673 O O . THR A 1 91 ? 9.230 4.333 -9.142 1.00 91.62 91 THR A O 1
ATOM 676 N N . GLY A 1 92 ? 10.271 4.091 -11.104 1.00 90.44 92 GLY A N 1
ATOM 677 C CA . GLY A 1 92 ? 9.152 4.632 -11.887 1.00 90.44 92 GLY A CA 1
ATOM 678 C C . GLY A 1 92 ? 7.864 3.808 -11.773 1.00 90.44 92 GLY A C 1
ATOM 679 O O . GLY A 1 92 ? 6.779 4.371 -11.780 1.00 90.44 92 GLY A O 1
ATOM 680 N N . ARG A 1 93 ? 7.979 2.486 -11.611 1.00 93.38 93 ARG A N 1
ATOM 681 C CA . ARG A 1 93 ? 6.833 1.590 -11.405 1.00 93.38 93 ARG A CA 1
ATOM 682 C C . ARG A 1 93 ? 6.267 1.720 -9.990 1.00 93.38 93 ARG A C 1
ATOM 684 O O . ARG A 1 93 ? 5.058 1.721 -9.826 1.00 93.38 93 ARG A O 1
ATOM 691 N N . VAL A 1 94 ? 7.141 1.885 -8.993 1.00 92.00 94 VAL A N 1
ATOM 692 C CA . VAL A 1 94 ? 6.740 2.156 -7.600 1.00 92.00 94 VAL A CA 1
ATOM 693 C C . VAL A 1 94 ? 5.976 3.478 -7.513 1.00 92.00 94 VAL A C 1
ATOM 695 O O . VAL A 1 94 ? 4.857 3.499 -7.023 1.00 92.00 94 VAL A O 1
ATOM 698 N N . ARG A 1 95 ? 6.513 4.550 -8.106 1.00 93.62 95 ARG A N 1
ATOM 699 C CA . ARG A 1 95 ? 5.849 5.864 -8.150 1.00 93.62 95 ARG A CA 1
ATOM 700 C C . ARG A 1 95 ? 4.499 5.840 -8.866 1.00 93.62 95 ARG A C 1
ATOM 702 O O . ARG A 1 95 ? 3.602 6.583 -8.492 1.00 93.62 95 ARG A O 1
ATOM 709 N N . ALA A 1 96 ? 4.353 5.016 -9.903 1.00 94.06 96 ALA A N 1
ATOM 710 C CA . ALA A 1 96 ? 3.075 4.864 -10.595 1.00 94.06 96 ALA A CA 1
ATOM 711 C C . ALA A 1 96 ? 2.008 4.230 -9.687 1.00 94.06 96 ALA A C 1
ATOM 713 O O . ALA A 1 96 ? 0.864 4.673 -9.708 1.00 94.06 96 ALA A O 1
ATOM 714 N N . ALA A 1 97 ? 2.387 3.246 -8.866 1.00 93.00 97 ALA A N 1
ATOM 715 C CA . ALA A 1 97 ? 1.490 2.668 -7.869 1.00 93.00 97 ALA A CA 1
ATOM 716 C C . ALA A 1 97 ? 1.127 3.681 -6.773 1.00 93.00 97 ALA A C 1
ATOM 718 O O . ALA A 1 97 ? -0.052 3.890 -6.512 1.00 93.00 97 ALA A O 1
ATOM 719 N N . GLU A 1 98 ? 2.113 4.404 -6.234 1.00 92.75 98 GLU A N 1
ATOM 720 C CA . GLU A 1 98 ? 1.877 5.483 -5.259 1.00 92.75 98 GLU A CA 1
ATOM 721 C C . GLU A 1 98 ? 0.923 6.562 -5.804 1.00 92.75 98 GLU A C 1
ATOM 723 O O . GLU A 1 98 ? 0.093 7.093 -5.070 1.00 92.75 98 GLU A O 1
ATOM 728 N N . ALA A 1 99 ? 1.019 6.893 -7.096 1.00 95.06 99 ALA A N 1
ATOM 729 C CA . ALA A 1 99 ? 0.117 7.844 -7.740 1.00 95.06 99 ALA A CA 1
ATOM 730 C C . ALA A 1 99 ? -1.320 7.308 -7.866 1.00 95.06 99 ALA A C 1
ATOM 732 O O . ALA A 1 99 ? -2.262 8.082 -7.710 1.00 95.06 99 ALA A O 1
ATOM 733 N N . GLN A 1 100 ? -1.504 6.005 -8.119 1.00 95.31 100 GLN A N 1
ATOM 734 C CA . GLN A 1 100 ? -2.835 5.388 -8.112 1.00 95.31 100 GLN A CA 1
ATOM 735 C C . GLN A 1 100 ? -3.446 5.390 -6.711 1.00 95.31 100 GLN A C 1
ATOM 737 O O . GLN A 1 100 ? -4.612 5.751 -6.565 1.00 95.31 100 GLN A O 1
ATOM 742 N N . ASP A 1 101 ? -2.663 5.063 -5.684 1.00 92.81 101 ASP A N 1
ATOM 743 C CA . ASP A 1 101 ? -3.144 5.101 -4.301 1.00 92.81 1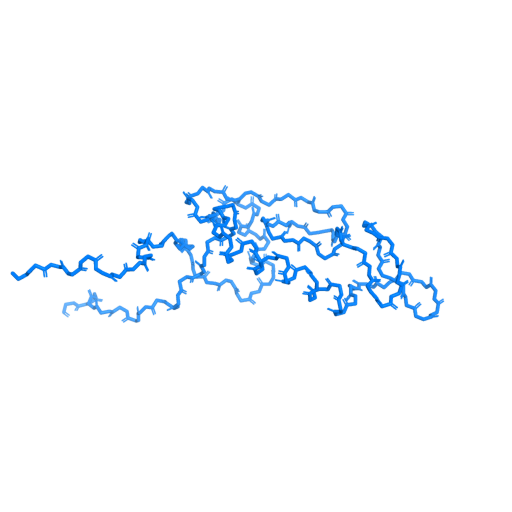01 ASP A CA 1
ATOM 744 C C . ASP A 1 101 ? -3.494 6.523 -3.856 1.00 92.81 101 ASP A C 1
ATOM 746 O O . ASP A 1 101 ? -4.532 6.727 -3.233 1.00 92.81 101 ASP A O 1
ATOM 750 N N . ARG A 1 102 ? -2.710 7.526 -4.267 1.00 93.25 102 ARG A N 1
ATOM 751 C CA . ARG A 1 102 ? -3.044 8.936 -4.027 1.00 93.25 102 ARG A CA 1
ATOM 752 C C . ARG A 1 102 ? -4.343 9.355 -4.708 1.00 93.25 102 ARG A C 1
ATOM 754 O O . ARG A 1 102 ? -5.170 10.001 -4.081 1.00 93.25 102 ARG A O 1
ATOM 761 N N . ALA A 1 103 ? -4.550 8.967 -5.965 1.00 94.88 103 ALA A N 1
ATOM 762 C CA . ALA A 1 103 ? -5.794 9.272 -6.671 1.00 94.88 103 ALA A CA 1
ATOM 763 C C . ALA A 1 103 ? -7.011 8.612 -5.996 1.00 94.88 103 ALA A C 1
ATOM 765 O O . ALA A 1 103 ? -8.080 9.213 -5.915 1.00 94.88 103 ALA A O 1
ATOM 766 N N . ARG A 1 104 ? -6.851 7.389 -5.473 1.00 94.31 104 ARG A N 1
ATOM 767 C CA . ARG A 1 104 ? -7.881 6.706 -4.674 1.00 94.31 104 ARG A CA 1
ATOM 768 C C . ARG A 1 104 ? -8.140 7.422 -3.349 1.00 94.31 104 ARG A C 1
ATOM 770 O O . ARG A 1 104 ? -9.291 7.556 -2.947 1.00 94.31 104 ARG A O 1
ATOM 777 N N . GLU A 1 105 ? -7.090 7.910 -2.694 1.00 90.62 105 GLU A N 1
ATOM 778 C CA . GLU A 1 105 ? -7.194 8.701 -1.468 1.00 90.62 105 GLU A CA 1
ATOM 779 C C . GLU A 1 105 ? -7.943 10.017 -1.708 1.00 90.62 105 GLU A C 1
ATOM 781 O O . GLU A 1 105 ? -8.876 10.326 -0.968 1.00 90.62 105 GLU A O 1
ATOM 786 N N . GLU A 1 106 ? -7.596 10.751 -2.766 1.00 91.62 106 GLU A N 1
ATOM 787 C CA . GLU A 1 106 ? -8.279 11.982 -3.189 1.00 91.62 106 GLU A CA 1
ATOM 788 C C . GLU A 1 106 ? -9.750 11.728 -3.556 1.00 91.62 106 GLU A C 1
ATOM 790 O O . GLU A 1 106 ? -10.612 12.565 -3.289 1.00 91.62 106 GLU A O 1
ATOM 795 N N . ALA A 1 107 ? -10.057 10.551 -4.111 1.00 93.44 107 ALA A N 1
ATOM 796 C CA . ALA A 1 107 ? -11.419 10.103 -4.395 1.00 93.44 107 ALA A CA 1
ATOM 797 C C . ALA A 1 107 ? -12.185 9.602 -3.152 1.00 93.44 107 ALA A C 1
ATOM 799 O O . ALA A 1 107 ? -13.364 9.264 -3.260 1.00 93.44 107 ALA A O 1
ATOM 800 N N . GLY A 1 108 ? -11.542 9.543 -1.981 1.00 89.12 108 GLY A N 1
ATOM 801 C CA . GLY A 1 108 ? -12.163 9.090 -0.738 1.00 89.12 108 GLY A CA 1
ATOM 802 C C . GLY A 1 108 ? -12.441 7.587 -0.691 1.00 89.12 108 GLY A C 1
ATOM 803 O O . GLY A 1 108 ? -13.409 7.179 -0.051 1.00 89.12 108 GLY A O 1
ATOM 804 N N . ASP A 1 109 ? -11.627 6.763 -1.360 1.00 91.88 109 ASP A N 1
ATOM 805 C CA . ASP A 1 109 ? -11.780 5.304 -1.361 1.00 91.88 109 ASP A CA 1
ATOM 806 C C . ASP A 1 109 ? -11.723 4.743 0.079 1.00 91.88 109 ASP A C 1
ATOM 808 O O . ASP A 1 109 ? -10.668 4.794 0.726 1.00 91.88 109 ASP A O 1
ATOM 812 N N . PRO A 1 110 ? -12.834 4.182 0.600 1.00 90.38 110 PRO A N 1
ATOM 813 C CA . PRO A 1 110 ? -12.903 3.703 1.977 1.00 90.38 110 PRO A CA 1
ATOM 814 C C . PRO A 1 110 ? -12.129 2.397 2.193 1.00 90.38 110 PRO A C 1
ATOM 816 O O . PRO A 1 110 ? -11.924 1.999 3.336 1.00 90.38 110 PRO A O 1
ATOM 819 N N . THR A 1 111 ? -11.718 1.722 1.115 1.00 90.69 111 THR A N 1
ATOM 820 C CA . THR A 1 111 ? -10.981 0.455 1.186 1.00 90.69 111 THR A CA 1
ATOM 821 C C . THR A 1 111 ? -9.493 0.657 1.431 1.00 90.69 111 THR A C 1
ATOM 823 O O . THR A 1 111 ? -8.809 -0.292 1.802 1.00 90.69 111 THR A O 1
ATOM 826 N N . LEU A 1 112 ? -8.966 1.870 1.243 1.00 90.88 112 LEU A N 1
ATOM 827 C CA . LEU A 1 112 ? -7.572 2.168 1.555 1.00 90.88 112 LEU A CA 1
ATOM 828 C C . LEU A 1 112 ? -7.286 1.977 3.043 1.00 90.88 112 LEU A C 1
ATOM 830 O O . LEU A 1 112 ? -8.158 2.175 3.890 1.00 90.88 112 LEU A O 1
ATOM 834 N N . LEU A 1 113 ? -6.038 1.631 3.350 1.00 92.06 113 LEU A N 1
ATOM 835 C CA . LEU A 1 113 ? -5.552 1.530 4.717 1.00 92.06 113 LEU A CA 1
ATOM 836 C C . LEU A 1 113 ? -5.847 2.835 5.480 1.00 92.06 113 LEU A C 1
ATOM 838 O O . LEU A 1 113 ? -5.609 3.940 4.972 1.00 92.06 113 LEU A O 1
ATOM 842 N N . ALA A 1 114 ? -6.375 2.715 6.700 1.00 92.44 114 ALA A N 1
ATOM 843 C CA . ALA A 1 114 ? -6.525 3.874 7.568 1.00 92.44 114 ALA A CA 1
ATOM 844 C C . ALA A 1 114 ? -5.143 4.491 7.852 1.00 92.44 114 ALA A C 1
ATOM 846 O O . ALA A 1 114 ? -4.162 3.748 7.984 1.00 92.44 114 ALA A O 1
ATOM 847 N N . PRO A 1 115 ? -5.040 5.827 7.954 1.00 90.75 115 PRO A N 1
ATOM 848 C CA . PRO A 1 115 ? -3.796 6.479 8.333 1.00 90.75 115 PRO A CA 1
ATOM 849 C C . PRO A 1 115 ? -3.317 5.992 9.703 1.00 90.75 115 PRO A C 1
ATOM 851 O O . 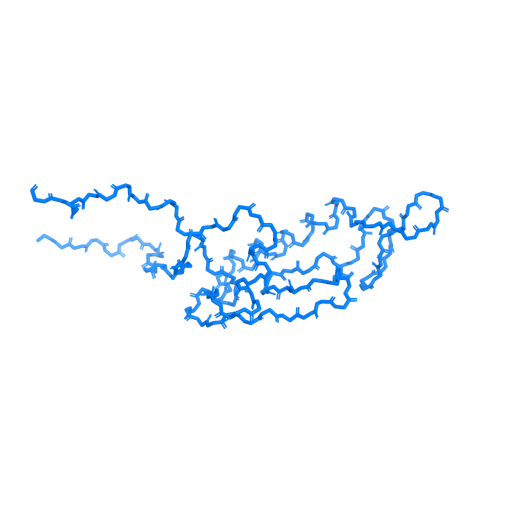PRO A 1 115 ? -4.109 5.684 10.598 1.00 90.75 115 PRO A O 1
ATOM 854 N N . TRP A 1 116 ? -2.000 5.950 9.878 1.00 90.19 116 TRP A N 1
ATOM 855 C CA . TRP A 1 116 ? -1.413 5.745 11.195 1.00 90.19 116 TRP A CA 1
ATOM 856 C C . TRP A 1 116 ? -1.690 6.963 12.082 1.00 90.19 116 TRP A C 1
ATOM 858 O O . TRP A 1 116 ? -1.724 8.085 11.570 1.00 90.19 116 TRP A O 1
ATOM 868 N N . PRO A 1 117 ? -1.877 6.780 13.396 1.00 88.25 117 PRO A N 1
ATOM 869 C CA . PRO A 1 117 ? -1.936 7.911 14.311 1.00 88.25 117 PRO A CA 1
ATOM 870 C C . PRO A 1 117 ? -0.612 8.695 14.253 1.00 88.25 117 PRO A C 1
ATOM 872 O O . PRO A 1 117 ? 0.470 8.100 14.286 1.00 88.25 117 PRO A O 1
ATOM 875 N N . GLU A 1 118 ? -0.685 10.026 14.158 1.00 72.31 118 GLU A N 1
ATOM 876 C CA . GLU A 1 118 ? 0.485 10.916 14.183 1.00 72.31 118 GLU A CA 1
ATOM 877 C C . GLU A 1 118 ? 1.095 10.953 15.592 1.00 72.31 118 GLU A C 1
ATOM 879 O O . GLU A 1 118 ? 0.841 11.875 16.354 1.00 72.31 118 GLU A O 1
ATOM 884 N N . HIS A 1 119 ? 1.887 9.935 15.945 1.00 48.31 119 HIS A N 1
ATOM 885 C CA . HIS A 1 119 ? 2.398 9.691 17.300 1.00 48.31 119 HIS A CA 1
ATOM 886 C C . HIS A 1 119 ? 1.286 9.559 18.375 1.00 48.31 119 HIS A C 1
ATOM 888 O O . HIS A 1 119 ? 0.197 10.120 18.273 1.00 48.31 119 HIS A O 1
ATOM 894 N N . PRO A 1 120 ? 1.520 8.824 19.475 1.00 43.19 120 PRO A N 1
ATOM 895 C CA . PRO A 1 120 ? 0.790 9.136 20.694 1.00 43.19 120 PRO A CA 1
ATOM 896 C C . PRO A 1 120 ? 1.169 10.571 21.080 1.00 43.19 120 PRO A C 1
ATOM 898 O O . PRO A 1 120 ? 2.359 10.896 21.143 1.00 43.19 120 PRO A O 1
ATOM 901 N N . THR A 1 121 ? 0.198 11.433 21.387 1.00 36.12 121 THR A N 1
ATOM 902 C CA . THR A 1 121 ? 0.517 12.530 22.302 1.00 36.12 121 THR A CA 1
ATOM 903 C C . THR A 1 121 ? 1.159 11.881 23.533 1.00 36.12 121 THR A C 1
ATOM 905 O O . THR A 1 121 ? 0.624 10.887 24.037 1.00 36.12 121 THR A O 1
ATOM 908 N N . PRO A 1 122 ? 2.340 12.330 23.995 1.00 36.62 122 PRO A N 1
ATOM 909 C CA . PRO A 1 122 ? 2.862 11.839 25.258 1.00 36.62 122 PRO A CA 1
ATOM 910 C C . PRO A 1 122 ? 1.797 12.152 26.303 1.00 36.62 122 PRO A C 1
ATOM 912 O O . PRO A 1 122 ? 1.479 13.319 26.493 1.00 36.62 122 PRO A O 1
ATOM 915 N N . ASN A 1 123 ? 1.205 11.096 26.872 1.00 39.19 123 ASN A N 1
ATOM 916 C CA . ASN A 1 123 ? 0.160 11.098 27.893 1.00 39.19 123 ASN A CA 1
ATOM 917 C C . ASN A 1 123 ? -0.026 12.462 28.578 1.00 39.19 123 ASN A C 1
ATOM 919 O O . ASN A 1 123 ? 0.614 12.742 29.594 1.00 39.19 123 ASN A O 1
ATOM 923 N N . GLU A 1 124 ? -0.948 13.292 28.088 1.00 47.09 124 GLU A N 1
ATOM 924 C CA . GLU A 1 124 ? -1.549 14.283 28.966 1.00 47.09 124 GLU A CA 1
ATOM 925 C C . GLU A 1 124 ? -2.456 13.511 29.922 1.00 47.09 124 GLU A C 1
ATOM 927 O O . GLU A 1 124 ? -3.562 13.103 29.582 1.00 47.09 124 GLU A O 1
ATOM 932 N N . ARG A 1 125 ? -1.937 13.328 31.140 1.00 44.25 125 ARG A N 1
ATOM 933 C CA . ARG A 1 125 ? -2.649 12.886 32.346 1.00 44.25 125 ARG A CA 1
ATOM 934 C C . ARG A 1 125 ? -3.003 11.407 32.418 1.00 44.25 125 ARG A C 1
ATOM 936 O O . ARG A 1 125 ? -4.168 11.036 32.471 1.00 44.25 125 ARG A O 1
ATOM 943 N N . LEU A 1 126 ? -1.983 10.600 32.668 1.00 41.81 126 LEU A N 1
ATOM 944 C CA . LEU A 1 126 ? -2.088 9.590 33.718 1.00 41.81 126 LEU A CA 1
ATOM 945 C C . LEU A 1 126 ? -0.764 9.553 34.472 1.00 41.81 126 LEU A C 1
ATOM 947 O O . LEU A 1 126 ? 0.155 8.864 34.054 1.00 41.81 126 LEU A O 1
ATOM 951 N N . LEU A 1 127 ? -0.680 10.340 35.543 1.00 30.05 127 LEU A N 1
ATOM 952 C CA . LEU A 1 127 ? -0.188 9.931 36.860 1.00 30.05 127 LEU A CA 1
ATOM 953 C C . LEU A 1 127 ? -0.697 10.976 37.889 1.00 30.05 127 LEU A C 1
ATOM 955 O O . LEU A 1 127 ? -0.778 12.156 37.534 1.00 30.05 127 LEU A O 1
ATOM 959 N N . PRO A 1 128 ? -1.136 10.533 39.083 1.00 45.94 128 PRO A N 1
ATOM 960 C CA . PRO A 1 128 ? -1.659 11.379 40.159 1.00 45.94 128 PRO A CA 1
ATOM 961 C C . PRO A 1 128 ? -0.601 12.288 40.794 1.00 45.94 128 PRO A C 1
ATOM 963 O O . PRO A 1 128 ? 0.601 11.940 40.734 1.00 45.94 128 PRO A O 1
#

Radius of gyration: 18.87 Å; chains: 1; bounding box: 44×42×61 Å

Foldseek 3Di:
DDDDPPDPDPPVWDAQPDADDPDPVVVQVCQCVLRFAFRVRGGWHFDQDLQLRGGDTPAQDLQQQAAPPQRHHRSDADADPVGDGDNDHDPRSVVVSVVVVVVCVVVVPRRHTGHHPPDPPPDPDDDD

Secondary structure (DSSP, 8-state):
-PPPS--TT-------SSPPPSSHHHHHHHHHTT-EEBTTSPEEPPEE-TTTSSEE-SSPPGGGS--TTT-PPTTSPPB-TTSSBPSS--HHHHHHHHHHHHHHHHTT-TTSBPPPPS-----SS---